Protein AF-A0A7X7Z803-F1 (afdb_monomer_lite)

pLDDT: mean 82.28, std 10.52, range [43.0, 95.56]

Structure (mmCIF, N/CA/C/O backbone):
data_AF-A0A7X7Z803-F1
#
_entry.id   AF-A0A7X7Z803-F1
#
loop_
_atom_site.group_PDB
_atom_site.id
_atom_site.type_symbol
_atom_site.label_atom_id
_atom_site.label_alt_id
_atom_site.label_comp_id
_atom_site.label_asym_id
_atom_site.label_entity_id
_atom_site.label_seq_id
_atom_site.pdbx_PDB_ins_code
_atom_site.Cartn_x
_atom_site.Cartn_y
_atom_site.Cartn_z
_atom_site.occupancy
_atom_site.B_iso_or_equiv
_atom_site.auth_seq_id
_atom_site.auth_comp_id
_atom_site.auth_asym_id
_atom_site.auth_atom_id
_atom_site.pdbx_PDB_model_num
ATOM 1 N N . MET A 1 1 ? -22.516 20.443 26.959 1.00 43.00 1 MET A N 1
ATOM 2 C CA . MET A 1 1 ? -23.044 19.551 28.010 1.00 43.00 1 MET A CA 1
ATOM 3 C C . MET A 1 1 ? -23.855 20.417 28.949 1.00 43.00 1 MET A C 1
ATOM 5 O O . MET A 1 1 ? -23.386 21.498 29.277 1.00 43.00 1 MET A O 1
ATOM 9 N N . ASN A 1 2 ? -25.095 20.027 29.248 1.00 46.53 2 ASN A N 1
ATOM 10 C CA . ASN A 1 2 ? -26.009 20.818 30.077 1.00 46.53 2 ASN A CA 1
ATOM 11 C C . ASN A 1 2 ? -25.333 21.186 31.407 1.00 46.53 2 ASN A C 1
ATOM 13 O O . ASN A 1 2 ? -24.677 20.334 31.999 1.00 46.53 2 ASN A O 1
ATOM 17 N N . ASN A 1 3 ? -25.486 22.437 31.851 1.00 53.91 3 ASN A N 1
ATOM 18 C CA . ASN A 1 3 ? -24.947 22.975 33.107 1.00 53.91 3 ASN A CA 1
ATOM 19 C C . ASN A 1 3 ? -25.680 22.395 34.336 1.00 53.91 3 ASN A C 1
ATOM 21 O O . ASN A 1 3 ? -26.226 23.145 35.137 1.00 53.91 3 ASN A O 1
ATOM 25 N N . LEU A 1 4 ? -25.758 21.070 34.445 1.00 62.19 4 LEU A N 1
ATOM 26 C CA . LEU A 1 4 ? -26.275 20.375 35.617 1.00 62.19 4 LEU A CA 1
ATOM 27 C C . LEU A 1 4 ? -25.104 20.072 36.543 1.00 62.19 4 LEU A C 1
ATOM 29 O O . LEU A 1 4 ? -24.055 19.594 36.109 1.00 62.19 4 LEU A O 1
ATOM 33 N N . THR A 1 5 ? -25.278 20.362 37.821 1.00 74.25 5 THR A N 1
ATOM 34 C CA . THR A 1 5 ? -24.312 19.986 38.852 1.00 74.25 5 THR A CA 1
ATOM 35 C C . THR A 1 5 ? -24.329 18.465 39.058 1.00 74.25 5 THR A C 1
ATOM 37 O O . THR A 1 5 ? -25.365 17.822 38.875 1.00 74.25 5 THR A O 1
ATOM 40 N N . GLN A 1 6 ? -23.201 17.870 39.474 1.00 68.00 6 GLN A N 1
ATOM 41 C CA . GLN A 1 6 ? -23.114 16.427 39.782 1.00 68.00 6 GLN A CA 1
ATOM 42 C C . GLN A 1 6 ? -24.206 15.985 40.774 1.00 68.00 6 GLN A C 1
ATOM 44 O O . GLN A 1 6 ? -24.757 14.892 40.663 1.00 68.00 6 GLN A O 1
ATOM 49 N N . MET A 1 7 ? -24.586 16.884 41.686 1.00 71.25 7 MET A N 1
ATOM 50 C CA . MET A 1 7 ? -25.660 16.697 42.656 1.00 71.25 7 MET A CA 1
ATOM 51 C C . MET A 1 7 ? -27.054 16.624 42.011 1.00 71.25 7 MET A C 1
ATOM 53 O O . MET A 1 7 ? -27.856 15.773 42.386 1.00 71.25 7 MET A O 1
ATOM 57 N N . GLU A 1 8 ? -27.363 17.472 41.031 1.00 73.88 8 GLU A N 1
ATOM 58 C CA . GLU A 1 8 ? -28.654 17.431 40.323 1.00 73.88 8 GLU A CA 1
ATOM 59 C C . GLU A 1 8 ? -28.788 16.163 39.474 1.00 73.88 8 GLU A C 1
ATOM 61 O O . GLU A 1 8 ? -29.852 15.543 39.423 1.00 73.88 8 GLU A O 1
ATOM 66 N N . LEU A 1 9 ? -27.681 15.735 38.871 1.00 76.06 9 LEU A N 1
ATOM 67 C CA . LEU A 1 9 ? -27.577 14.487 38.118 1.00 76.06 9 LEU A CA 1
ATOM 68 C C . LEU A 1 9 ? -27.746 13.263 39.042 1.00 76.06 9 LEU A C 1
ATOM 70 O O . LEU A 1 9 ? -28.458 12.317 38.708 1.00 76.06 9 LEU A O 1
ATOM 74 N N . ALA A 1 10 ? -27.164 13.313 40.244 1.00 78.19 10 ALA A N 1
ATOM 75 C CA . ALA A 1 10 ? -27.299 12.295 41.289 1.00 78.19 10 ALA A CA 1
ATOM 76 C C . ALA A 1 10 ? -28.751 12.112 41.738 1.00 78.19 10 ALA A C 1
ATOM 78 O O . ALA A 1 10 ? -29.235 10.981 41.833 1.00 78.19 10 ALA A O 1
ATOM 79 N N . VAL A 1 11 ? -29.464 13.221 41.941 1.00 77.19 11 VAL A N 1
ATOM 80 C CA . VAL A 1 11 ? -30.885 13.213 42.309 1.00 77.19 11 VAL A CA 1
ATOM 81 C C . VAL A 1 11 ? -31.748 12.654 41.177 1.00 77.19 11 VAL A C 1
ATOM 83 O O . VAL A 1 11 ? -32.611 11.818 41.438 1.00 77.19 11 VAL A O 1
ATOM 86 N N . ALA A 1 12 ? -31.499 13.054 39.927 1.00 76.31 12 ALA A N 1
ATOM 87 C CA . ALA A 1 12 ? -32.277 12.590 38.776 1.00 76.31 12 ALA A CA 1
ATOM 88 C C . ALA A 1 12 ? -32.098 11.089 38.486 1.00 76.31 12 ALA A C 1
ATOM 90 O O . ALA A 1 12 ? -33.058 10.412 38.124 1.00 76.31 12 ALA A O 1
ATOM 91 N N . LEU A 1 13 ? -30.884 10.560 38.669 1.00 77.56 13 LEU A N 1
ATOM 92 C CA . LEU A 1 13 ? -30.577 9.143 38.447 1.00 77.56 13 LEU A CA 1
ATOM 93 C C . LEU A 1 13 ? -30.820 8.269 39.692 1.00 77.56 13 LEU A C 1
ATOM 95 O O . LEU A 1 13 ? -30.715 7.048 39.600 1.00 77.56 13 LEU A O 1
ATOM 99 N N . ASN A 1 14 ? -31.138 8.869 40.845 1.00 82.06 14 ASN A N 1
ATOM 100 C CA . ASN A 1 14 ? -31.258 8.204 42.148 1.00 82.06 14 ASN A CA 1
ATOM 101 C C . ASN A 1 14 ? -29.971 7.461 42.577 1.00 82.06 14 ASN A C 1
ATOM 103 O O . ASN A 1 14 ? -30.009 6.352 43.115 1.00 82.06 14 ASN A O 1
ATOM 107 N N . TYR A 1 15 ? -28.816 8.083 42.329 1.00 83.81 15 TYR A N 1
ATOM 108 C CA . TYR A 1 15 ? -27.493 7.588 42.719 1.00 83.81 15 TYR A CA 1
ATOM 109 C C . TYR A 1 15 ? -26.785 8.581 43.638 1.00 83.81 15 TYR A C 1
ATOM 111 O O . TYR A 1 15 ? -27.112 9.759 43.688 1.00 83.81 15 TYR A O 1
ATOM 119 N N . SER A 1 16 ? -25.778 8.120 44.384 1.00 83.00 16 SER A N 1
ATOM 120 C CA . SER A 1 16 ? -24.954 9.034 45.180 1.00 83.00 16 SER A CA 1
ATOM 121 C C . SER A 1 16 ? -24.043 9.870 44.277 1.00 83.00 16 SER A C 1
ATOM 123 O O . SER A 1 16 ? -23.420 9.317 43.371 1.00 83.00 16 SER A O 1
ATOM 125 N N . ASP A 1 17 ? -23.855 11.147 44.604 1.00 78.56 17 ASP A N 1
ATOM 126 C CA . ASP A 1 17 ? -22.888 12.042 43.949 1.00 78.56 17 ASP A CA 1
ATOM 127 C C . ASP A 1 17 ? -21.477 11.411 43.881 1.00 78.56 17 ASP A C 1
ATOM 129 O O . ASP A 1 17 ? -20.825 11.370 42.842 1.00 78.56 17 ASP A O 1
ATOM 133 N N . LYS A 1 18 ? -21.060 10.714 44.951 1.00 80.50 18 LYS A N 1
ATOM 134 C CA . LYS A 1 18 ? -19.802 9.942 44.983 1.00 80.50 18 LYS A CA 1
ATOM 135 C C . LYS A 1 18 ? -19.692 8.878 43.881 1.00 80.50 18 LYS A C 1
ATOM 137 O O . LYS A 1 18 ? -18.579 8.597 43.446 1.00 80.50 18 LYS A O 1
ATOM 142 N N . ALA A 1 19 ? -20.799 8.256 43.473 1.00 80.50 19 ALA A N 1
ATOM 143 C CA . ALA A 1 19 ? -20.819 7.251 42.408 1.00 80.50 19 ALA A CA 1
ATOM 144 C C . ALA A 1 19 ? -20.668 7.911 41.031 1.00 80.50 19 ALA A C 1
ATOM 146 O O . ALA A 1 19 ? -19.818 7.485 40.255 1.00 80.50 19 ALA A O 1
ATOM 147 N N . ILE A 1 20 ? -21.389 9.010 40.784 1.00 81.00 20 ILE A N 1
ATOM 148 C CA . ILE A 1 20 ? -21.268 9.806 39.551 1.00 81.00 20 ILE A CA 1
ATOM 149 C C . ILE A 1 20 ? -19.856 10.370 39.406 1.00 81.00 20 ILE A C 1
ATOM 151 O O . ILE A 1 20 ? -19.223 10.213 38.367 1.00 81.00 20 ILE A O 1
ATOM 155 N N . SER A 1 21 ? -19.308 10.908 40.491 1.00 80.81 21 SER A N 1
ATOM 156 C CA . SER A 1 21 ? -17.941 11.417 40.555 1.00 80.81 21 SER A CA 1
ATOM 157 C C . SER A 1 21 ? -16.893 10.348 40.190 1.00 80.81 21 SER A C 1
ATOM 159 O O . SER A 1 21 ? -15.889 10.651 39.549 1.00 80.81 21 SER A O 1
ATOM 161 N N . LYS A 1 22 ? -17.119 9.074 40.555 1.00 82.69 22 LYS A N 1
ATOM 162 C CA . LYS A 1 22 ? -16.254 7.953 40.138 1.00 82.69 22 LYS A CA 1
ATOM 163 C C . LYS A 1 22 ? -16.441 7.569 38.668 1.00 82.69 22 LYS A C 1
ATOM 165 O O . LYS A 1 22 ? -15.468 7.150 38.044 1.00 82.69 22 LYS A O 1
ATOM 170 N N . TRP A 1 23 ? -17.655 7.679 38.128 1.00 85.81 23 TRP A N 1
ATOM 171 C CA . TRP A 1 23 ? -17.934 7.422 36.710 1.00 85.81 23 TRP A CA 1
ATOM 172 C C . TRP A 1 23 ? -17.292 8.481 35.814 1.00 85.81 23 TRP A C 1
ATOM 174 O O . TRP A 1 23 ? -16.618 8.130 34.851 1.00 85.81 23 TRP A O 1
ATOM 184 N N . GLU A 1 24 ? -17.402 9.759 36.179 1.00 73.44 24 GLU A N 1
ATOM 185 C CA . GLU A 1 24 ? -16.782 10.862 35.433 1.00 73.44 24 GLU A CA 1
ATOM 186 C C . GLU A 1 24 ? -15.249 10.802 35.441 1.00 73.44 24 GLU A C 1
ATOM 188 O O . GLU A 1 24 ? -14.611 11.164 34.455 1.00 73.44 24 GLU A O 1
ATOM 193 N N . ARG A 1 25 ? -14.640 10.301 36.526 1.00 77.06 25 ARG A N 1
ATOM 194 C CA . ARG A 1 25 ? -13.185 10.072 36.597 1.00 77.06 25 ARG A CA 1
ATOM 195 C C . ARG A 1 25 ? -12.720 8.768 35.937 1.00 77.06 25 ARG A C 1
ATOM 197 O O . ARG A 1 25 ? -11.518 8.523 35.894 1.00 77.06 25 ARG A O 1
ATOM 204 N N . GLY A 1 26 ? -13.631 7.916 35.460 1.00 74.94 26 GLY A N 1
ATOM 205 C CA . GLY A 1 26 ? -13.292 6.606 34.889 1.00 74.94 26 GLY A CA 1
ATOM 206 C C . GLY A 1 26 ? -12.776 5.577 35.908 1.00 74.94 26 GLY A C 1
ATOM 207 O O . GLY A 1 26 ? -12.218 4.554 35.520 1.00 74.94 26 GLY A O 1
ATOM 208 N N . GLU A 1 27 ? -12.960 5.820 37.210 1.00 79.25 27 GLU A N 1
ATOM 209 C CA . GLU A 1 27 ? -12.535 4.916 38.295 1.00 79.25 27 GLU A CA 1
ATOM 210 C C . GLU A 1 27 ? -13.472 3.709 38.456 1.00 79.25 27 GLU A C 1
ATOM 212 O O . GLU A 1 27 ? -13.111 2.702 39.065 1.00 79.25 27 GLU A O 1
ATOM 217 N N . SER A 1 28 ? -14.697 3.809 37.937 1.00 78.06 28 SER A N 1
ATOM 218 C CA . SER A 1 28 ? -15.674 2.720 37.904 1.00 78.06 28 SER A CA 1
ATOM 219 C C . SER A 1 28 ? -16.615 2.901 36.718 1.00 78.06 28 SER A C 1
ATOM 221 O O . SER A 1 28 ? -16.850 4.030 36.295 1.00 78.06 28 SER A O 1
ATOM 223 N N . LEU A 1 29 ? -17.162 1.804 36.195 1.00 78.12 29 LEU A N 1
ATOM 224 C CA . LEU A 1 29 ? -18.159 1.840 35.127 1.00 78.12 29 LEU A CA 1
ATOM 225 C C . LEU A 1 29 ? -19.565 1.676 35.730 1.00 78.12 29 LEU A C 1
ATOM 227 O O . LEU A 1 29 ? -19.742 0.816 36.598 1.00 78.12 29 LEU A O 1
ATOM 231 N N . PRO A 1 30 ? -20.552 2.487 35.313 1.00 82.38 30 PRO A N 1
ATOM 232 C CA . PRO A 1 30 ? -21.950 2.267 35.669 1.00 82.38 30 PRO A CA 1
ATOM 233 C C . PRO A 1 30 ? -22.474 0.956 35.062 1.00 82.38 30 PRO A C 1
ATOM 235 O O . PRO A 1 30 ? -21.971 0.481 34.044 1.00 82.38 30 PRO A O 1
ATOM 238 N N . ASP A 1 31 ? -23.500 0.378 35.687 1.00 83.56 31 ASP A N 1
ATOM 239 C CA . ASP A 1 31 ? -24.195 -0.795 35.147 1.00 83.56 31 ASP A CA 1
ATOM 240 C C . ASP A 1 31 ? -24.946 -0.443 33.845 1.00 83.56 31 ASP A C 1
ATOM 242 O O . ASP A 1 31 ? -25.301 0.714 33.609 1.00 83.56 31 ASP A O 1
ATOM 246 N N . ILE A 1 32 ? -25.228 -1.442 33.007 1.00 81.19 32 ILE A N 1
ATOM 247 C CA . ILE A 1 32 ? -25.919 -1.300 31.715 1.00 81.19 32 ILE A CA 1
ATOM 248 C C . ILE A 1 32 ? -27.271 -0.600 31.891 1.00 81.19 32 ILE A C 1
ATOM 250 O O . ILE A 1 32 ? -27.627 0.260 31.089 1.00 81.19 32 ILE A O 1
ATOM 254 N N . TYR A 1 33 ? -27.990 -0.913 32.972 1.00 83.50 33 TYR A N 1
ATOM 255 C CA . TYR A 1 33 ? -29.253 -0.257 33.314 1.00 83.50 33 TYR A CA 1
ATOM 256 C C . TYR A 1 33 ? -29.088 1.253 33.571 1.00 83.50 33 TYR A C 1
ATOM 258 O O . TYR A 1 33 ? -29.902 2.072 33.143 1.00 83.50 33 TYR A O 1
ATOM 266 N N . VAL A 1 34 ? -28.001 1.642 34.236 1.00 84.38 34 VAL A N 1
ATOM 267 C CA . VAL A 1 34 ? -27.694 3.048 34.526 1.00 84.38 34 VAL A CA 1
ATOM 268 C C . VAL A 1 34 ? -27.263 3.775 33.257 1.00 84.38 34 VAL A C 1
ATOM 270 O O . VAL A 1 34 ? -27.668 4.912 33.040 1.00 84.38 34 VAL A O 1
ATOM 273 N N . LEU A 1 35 ? -26.504 3.111 32.383 1.00 82.56 35 LEU A N 1
ATOM 274 C CA . LEU A 1 35 ? -26.147 3.645 31.068 1.00 82.56 35 LEU A CA 1
ATOM 275 C C . LEU A 1 35 ? -27.386 3.931 30.211 1.00 82.56 35 LEU A C 1
ATOM 277 O O . LEU A 1 35 ? -27.443 4.994 29.597 1.00 82.56 35 LEU A O 1
ATOM 281 N N . SER A 1 36 ? -28.389 3.043 30.199 1.00 82.38 36 SER A N 1
ATOM 282 C CA . SER A 1 36 ? -29.671 3.330 29.533 1.00 82.38 36 SER A CA 1
ATOM 283 C C . SER A 1 36 ? -30.392 4.523 30.145 1.00 82.38 36 SER A C 1
ATOM 285 O O . SER A 1 36 ? -30.873 5.377 29.412 1.00 82.38 36 SER A O 1
ATOM 287 N N . LEU A 1 37 ? -30.382 4.647 31.471 1.00 83.75 37 LEU A N 1
ATOM 288 C CA . LEU A 1 37 ? -31.070 5.735 32.164 1.00 83.75 37 LEU A CA 1
ATOM 289 C C . LEU A 1 37 ? -30.405 7.097 31.899 1.00 83.75 37 LEU A C 1
ATOM 291 O O . LEU A 1 37 ? -31.089 8.093 31.678 1.00 83.75 37 LEU A O 1
ATOM 295 N N . ILE A 1 38 ? -29.070 7.135 31.848 1.00 82.81 38 ILE A N 1
ATOM 296 C CA . ILE A 1 38 ? -28.301 8.321 31.444 1.00 82.81 38 ILE A CA 1
ATOM 297 C C . ILE A 1 38 ? -28.583 8.667 29.976 1.00 82.81 38 ILE A C 1
ATOM 299 O O . ILE A 1 38 ? -28.758 9.840 29.649 1.00 82.81 38 ILE A O 1
ATOM 303 N N . ALA A 1 39 ? -28.640 7.666 29.093 1.00 82.94 39 ALA A N 1
ATOM 304 C CA . ALA A 1 39 ? -28.924 7.870 27.675 1.00 82.94 39 ALA A CA 1
ATOM 305 C C . ALA A 1 39 ? -30.315 8.492 27.473 1.00 82.94 39 ALA A C 1
ATOM 307 O O . ALA A 1 39 ? -30.435 9.523 26.809 1.00 82.94 39 ALA A O 1
ATOM 308 N N . ASP A 1 40 ? -31.326 7.942 28.148 1.00 82.31 40 ASP A N 1
ATOM 309 C CA . ASP A 1 40 ? -32.700 8.445 28.133 1.00 82.31 40 ASP A CA 1
ATOM 310 C C . ASP A 1 40 ? -32.792 9.864 28.720 1.00 82.31 40 ASP A C 1
ATOM 312 O O . ASP A 1 40 ? -33.450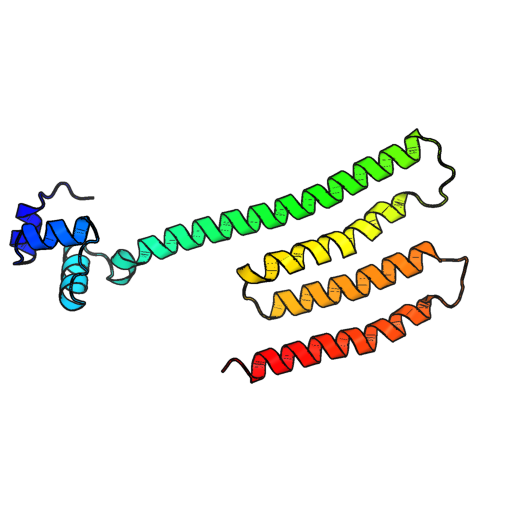 10.733 28.147 1.00 82.31 40 ASP A O 1
ATOM 316 N N . PHE A 1 41 ? -32.080 10.139 29.819 1.00 82.44 41 PHE A N 1
ATOM 317 C CA . PHE A 1 41 ? -32.049 11.462 30.456 1.00 82.44 41 PHE A CA 1
ATOM 318 C C . PHE A 1 41 ? -31.454 12.547 29.544 1.00 82.44 41 PHE A C 1
ATOM 320 O O . PHE A 1 41 ? -31.948 13.675 29.508 1.00 82.44 41 PHE A O 1
ATOM 327 N N . TYR A 1 42 ? -30.411 12.211 28.780 1.00 78.19 42 TYR A N 1
ATOM 328 C CA . TYR A 1 42 ? -29.790 13.117 27.808 1.00 78.19 42 TYR A CA 1
ATOM 329 C C . TYR A 1 42 ? -30.413 13.046 26.407 1.00 78.19 42 TYR A C 1
ATOM 331 O O . TYR A 1 42 ? -29.978 13.783 25.520 1.00 78.19 42 TYR A O 1
ATOM 339 N N . ASN A 1 43 ? -31.444 12.217 26.218 1.00 79.12 43 ASN A N 1
ATOM 340 C CA . ASN A 1 43 ? -32.128 11.991 24.945 1.00 79.12 43 ASN A CA 1
ATOM 341 C C . ASN A 1 43 ? -31.161 11.586 23.808 1.00 79.12 43 ASN A C 1
ATOM 343 O O . ASN A 1 43 ? -31.287 12.022 22.662 1.00 79.12 43 ASN A O 1
ATOM 347 N N . ILE A 1 44 ? -30.160 10.779 24.159 1.00 81.00 44 ILE A N 1
ATOM 348 C CA . ILE A 1 44 ? -29.160 10.183 23.264 1.00 81.00 44 ILE A CA 1
ATOM 349 C C . ILE A 1 44 ? -29.255 8.660 23.353 1.00 81.00 44 ILE A C 1
ATOM 351 O O . ILE A 1 44 ? -29.935 8.120 24.220 1.00 81.00 44 ILE A O 1
ATOM 355 N N . THR A 1 45 ? -28.577 7.928 22.474 1.00 80.88 45 THR A N 1
ATOM 356 C CA . THR A 1 45 ? -28.547 6.464 22.585 1.00 80.88 45 THR A CA 1
ATOM 357 C C . THR A 1 45 ? -27.429 5.999 23.520 1.00 80.88 45 THR A C 1
ATOM 359 O O . THR A 1 45 ? -26.407 6.666 23.670 1.00 80.88 45 THR A O 1
ATOM 362 N N . VAL A 1 46 ? -27.565 4.809 24.118 1.00 79.12 46 VAL A N 1
ATOM 363 C CA . VAL A 1 46 ? -26.468 4.177 24.889 1.00 79.12 46 VAL A CA 1
ATOM 364 C C . VAL A 1 46 ? -25.213 4.019 24.028 1.00 79.12 46 VAL A C 1
ATOM 366 O O . VAL A 1 46 ? -24.094 4.163 24.515 1.00 79.12 46 VAL A O 1
ATOM 369 N N . ASN A 1 47 ? -25.401 3.787 22.725 1.00 73.31 47 ASN A N 1
ATOM 370 C CA . ASN A 1 47 ? -24.302 3.786 21.773 1.00 73.31 47 ASN A CA 1
ATOM 371 C C . ASN A 1 47 ? -23.569 5.125 21.772 1.00 73.31 47 ASN A C 1
ATOM 373 O O . ASN A 1 47 ? -22.348 5.099 21.755 1.00 73.31 47 ASN A O 1
ATOM 377 N N . ASP A 1 48 ? -24.265 6.261 21.849 1.00 72.31 48 ASP A N 1
ATOM 378 C CA . ASP A 1 48 ? -23.643 7.587 21.838 1.00 72.31 48 ASP A CA 1
ATOM 379 C C . ASP A 1 48 ? -22.779 7.841 23.084 1.00 72.31 48 ASP A C 1
ATOM 381 O O . ASP A 1 48 ? -21.681 8.379 22.949 1.00 72.31 48 ASP A O 1
ATOM 385 N N . LEU A 1 49 ? -23.197 7.359 24.264 1.00 74.06 49 LEU A N 1
ATOM 386 C CA . LEU A 1 49 ? -22.409 7.422 25.512 1.00 74.06 49 LEU A CA 1
ATOM 387 C C . LEU A 1 49 ? -21.086 6.648 25.430 1.00 74.06 49 LEU A C 1
ATOM 389 O O . LEU A 1 49 ? -20.087 7.037 26.028 1.00 74.06 49 LEU A O 1
ATOM 393 N N . ILE A 1 50 ? -21.086 5.543 24.688 1.00 72.94 50 ILE A N 1
ATOM 394 C CA . ILE A 1 50 ? -19.919 4.671 24.494 1.00 72.94 50 ILE A CA 1
ATOM 395 C C . ILE A 1 50 ? -19.131 5.100 23.235 1.00 72.94 50 ILE A C 1
ATOM 397 O O . ILE A 1 50 ? -17.949 4.786 23.074 1.00 72.94 50 ILE A O 1
ATOM 401 N N . SER A 1 51 ? -19.775 5.850 22.334 1.00 64.12 51 SER A N 1
ATOM 402 C CA . SER A 1 51 ? -19.279 6.174 20.994 1.00 64.12 51 SER A CA 1
ATOM 403 C C . SER A 1 51 ? -18.151 7.191 20.950 1.00 64.12 51 SER A C 1
ATOM 405 O O . SER A 1 51 ? -17.572 7.365 19.877 1.00 64.12 51 SER A O 1
ATOM 407 N N . ASP A 1 52 ? -17.791 7.848 22.052 1.00 58.66 52 ASP A N 1
ATOM 408 C CA . ASP A 1 52 ? -16.693 8.821 22.017 1.00 58.66 52 ASP A CA 1
ATOM 409 C C . ASP A 1 52 ? -15.373 8.138 21.583 1.00 58.66 52 ASP A C 1
ATOM 411 O O . ASP A 1 52 ? -14.593 8.668 20.785 1.00 58.66 52 ASP A O 1
ATOM 415 N N . GLN A 1 53 ? -15.225 6.846 21.912 1.00 56.59 53 GLN A N 1
ATOM 416 C CA . GLN A 1 53 ? -14.154 5.993 21.384 1.00 56.59 53 GLN A CA 1
ATOM 417 C C . GLN A 1 53 ? -14.253 5.733 19.867 1.00 56.59 53 GLN A C 1
ATOM 419 O O . GLN A 1 53 ? -13.238 5.510 19.204 1.00 56.59 53 GLN A O 1
ATOM 424 N N . LEU A 1 54 ? -15.443 5.763 19.260 1.00 57.53 54 LEU A N 1
ATOM 425 C CA . LEU A 1 54 ? -15.607 5.656 17.802 1.00 57.53 54 LEU A CA 1
ATOM 426 C C . LEU A 1 54 ? -15.114 6.923 17.089 1.00 57.53 54 LEU A C 1
ATOM 428 O O . LEU A 1 54 ? -14.578 6.825 15.981 1.00 57.53 54 LEU A O 1
ATOM 432 N N . GLY A 1 55 ? -15.271 8.099 17.705 1.00 60.34 55 GLY A N 1
ATOM 433 C CA . GLY A 1 55 ? -14.756 9.371 17.191 1.00 60.34 55 GLY A CA 1
ATOM 434 C C . GLY A 1 55 ? -13.227 9.411 17.161 1.00 60.34 55 GLY A C 1
ATOM 435 O O . GLY A 1 55 ? -12.633 9.754 16.132 1.00 60.34 55 GLY A O 1
ATOM 436 N N . GLU A 1 56 ? -12.581 8.986 18.248 1.00 62.47 56 GLU A N 1
ATOM 437 C CA . GLU A 1 56 ? -11.119 8.871 18.322 1.00 62.47 56 GLU A CA 1
ATOM 438 C C . GLU A 1 56 ? -10.569 7.833 17.338 1.00 62.47 56 GLU A C 1
ATOM 440 O O . GLU A 1 56 ? -9.656 8.139 16.568 1.00 62.47 56 GLU A O 1
ATOM 445 N N . ASN A 1 57 ? -11.185 6.649 17.256 1.00 65.81 57 ASN A N 1
ATOM 446 C CA . ASN A 1 57 ? -10.794 5.620 16.289 1.00 65.81 57 ASN A CA 1
ATOM 447 C C . ASN A 1 57 ? -10.931 6.099 14.832 1.00 65.81 57 ASN A C 1
ATOM 449 O O . ASN A 1 57 ? -10.076 5.798 13.995 1.00 65.81 57 ASN A O 1
ATOM 453 N N . LYS A 1 58 ? -11.964 6.895 14.514 1.00 69.38 58 LYS A N 1
ATOM 454 C CA . LYS A 1 58 ? -12.113 7.522 13.188 1.00 69.38 58 LYS A CA 1
ATOM 455 C C . LYS A 1 58 ? -11.000 8.532 12.900 1.00 69.38 58 LYS A C 1
ATOM 457 O O . LYS A 1 58 ? -10.462 8.517 11.791 1.00 69.38 58 LYS A O 1
ATOM 462 N N . LYS A 1 59 ? -10.631 9.386 13.863 1.00 75.62 59 LYS A N 1
ATOM 463 C CA . LYS A 1 59 ? -9.525 10.355 13.711 1.00 75.62 59 LYS A CA 1
ATOM 464 C C . LYS A 1 59 ? -8.180 9.648 13.522 1.00 75.62 59 LYS A C 1
ATOM 466 O O . LYS A 1 59 ? -7.423 10.010 12.623 1.00 75.62 59 LYS A O 1
ATOM 471 N N . ILE A 1 60 ? -7.922 8.604 14.309 1.00 77.19 60 ILE A N 1
ATOM 472 C CA . ILE A 1 60 ? -6.726 7.757 14.219 1.00 77.19 60 ILE A CA 1
ATOM 473 C C . ILE A 1 60 ? -6.639 7.094 12.831 1.00 77.19 60 ILE A C 1
ATOM 475 O O . ILE A 1 60 ? -5.627 7.230 12.141 1.00 77.19 60 ILE A O 1
ATOM 479 N N . TYR A 1 61 ? -7.734 6.499 12.348 1.00 77.12 61 TYR A N 1
ATOM 480 C CA . TYR A 1 61 ? -7.801 5.905 11.008 1.00 77.12 61 TYR A CA 1
ATOM 481 C C . TYR A 1 61 ? -7.563 6.927 9.878 1.00 77.12 61 TYR A C 1
ATOM 483 O O . TYR A 1 61 ? -6.870 6.638 8.897 1.00 77.12 61 TYR A O 1
ATOM 491 N N . GLN A 1 62 ? -8.114 8.141 9.998 1.00 79.94 62 GLN A N 1
ATOM 492 C CA . GLN A 1 62 ? -7.894 9.212 9.019 1.00 79.94 62 GLN A CA 1
ATOM 493 C C . GLN A 1 62 ? -6.435 9.677 8.997 1.00 79.94 62 GLN A C 1
ATOM 495 O O . GLN A 1 62 ? -5.855 9.793 7.915 1.00 79.94 62 GLN A O 1
ATOM 500 N N . ALA A 1 63 ? -5.825 9.885 10.166 1.00 82.88 63 ALA A N 1
ATOM 501 C CA . ALA A 1 63 ? -4.415 10.247 10.275 1.00 82.88 63 ALA A CA 1
ATOM 502 C C . ALA A 1 63 ? -3.518 9.182 9.626 1.00 82.88 63 ALA A C 1
ATOM 504 O O . ALA A 1 63 ? -2.615 9.504 8.861 1.00 82.88 63 ALA A O 1
ATOM 505 N N . GLU A 1 64 ? -3.812 7.902 9.835 1.00 81.19 64 GLU A N 1
ATOM 506 C CA . GLU A 1 64 ? -3.066 6.791 9.234 1.00 81.19 64 GLU A CA 1
ATOM 507 C C . GLU A 1 64 ? -3.200 6.716 7.719 1.00 81.19 64 GLU A C 1
ATOM 509 O O . GLU A 1 64 ? -2.213 6.466 7.024 1.00 81.19 64 GLU A O 1
ATOM 514 N N . LYS A 1 65 ? -4.406 6.959 7.192 1.00 82.81 65 LYS A N 1
ATOM 515 C CA . LYS A 1 65 ? -4.632 7.067 5.747 1.00 82.81 65 LYS A CA 1
ATOM 516 C C . LYS A 1 65 ? -3.806 8.206 5.148 1.00 82.81 65 LYS A C 1
ATOM 518 O O . LYS A 1 65 ? -3.209 8.026 4.087 1.00 82.81 65 LYS A O 1
ATOM 523 N N . ILE A 1 66 ? -3.732 9.343 5.838 1.00 86.25 66 ILE A N 1
ATOM 524 C CA . ILE A 1 66 ? -2.903 10.481 5.427 1.00 86.25 66 ILE A CA 1
ATOM 525 C C . ILE A 1 66 ? -1.414 10.117 5.495 1.00 86.25 66 ILE A C 1
ATOM 527 O O . ILE A 1 66 ? -0.696 10.375 4.535 1.00 86.25 66 ILE A O 1
ATOM 531 N N . ILE A 1 67 ? -0.948 9.453 6.557 1.00 87.88 67 ILE A N 1
ATOM 532 C CA . ILE A 1 67 ? 0.451 9.003 6.686 1.00 87.88 67 ILE A CA 1
ATOM 533 C C . ILE A 1 67 ? 0.825 8.040 5.548 1.00 87.88 67 ILE A C 1
ATOM 535 O O . ILE A 1 67 ? 1.879 8.191 4.930 1.00 87.88 67 ILE A O 1
ATOM 539 N N . SER A 1 68 ? -0.051 7.087 5.217 1.00 87.44 68 SER A N 1
ATOM 540 C CA . SER A 1 68 ? 0.155 6.170 4.090 1.00 87.44 68 SER A CA 1
ATOM 541 C C . SER A 1 68 ? 0.250 6.924 2.757 1.00 87.44 68 SER A C 1
ATOM 543 O O . SER A 1 68 ? 1.122 6.624 1.937 1.00 87.44 68 SER A O 1
ATOM 545 N N . LEU A 1 69 ? -0.603 7.930 2.541 1.00 87.94 69 LEU A N 1
ATOM 546 C CA . LEU A 1 69 ? -0.563 8.770 1.342 1.00 87.94 69 LEU A CA 1
ATOM 547 C C . LEU A 1 69 ? 0.740 9.581 1.271 1.00 87.94 69 LEU A C 1
ATOM 549 O O . LEU A 1 69 ? 1.416 9.564 0.244 1.00 87.94 69 LEU A O 1
ATOM 553 N N . LEU A 1 70 ? 1.133 10.222 2.373 1.00 90.12 70 LEU A N 1
ATOM 554 C CA . LEU A 1 70 ? 2.374 10.992 2.470 1.00 90.12 70 LEU A CA 1
ATOM 555 C C . LEU A 1 70 ? 3.602 10.119 2.197 1.00 90.12 70 LEU A C 1
ATOM 557 O O . LEU A 1 70 ? 4.479 10.522 1.437 1.00 90.12 70 LEU A O 1
ATOM 561 N N . SER A 1 71 ? 3.640 8.897 2.738 1.00 89.94 71 SER A N 1
ATOM 562 C CA . SER A 1 71 ? 4.737 7.957 2.476 1.00 89.94 71 SER A CA 1
ATOM 563 C C . SER A 1 71 ? 4.867 7.611 0.990 1.00 89.94 71 SER A C 1
ATOM 565 O O . SER A 1 71 ? 5.976 7.507 0.475 1.00 89.94 71 SER A O 1
ATOM 567 N N . THR A 1 72 ? 3.742 7.517 0.275 1.00 90.50 72 THR A N 1
ATOM 568 C CA . THR A 1 72 ? 3.734 7.268 -1.170 1.00 90.50 72 THR A CA 1
ATOM 569 C C . THR A 1 72 ? 4.277 8.475 -1.929 1.00 90.50 72 THR A C 1
ATOM 571 O O . THR A 1 72 ? 5.098 8.315 -2.827 1.00 90.50 72 THR A O 1
ATOM 574 N N . VAL A 1 73 ? 3.888 9.693 -1.537 1.00 93.81 73 VAL A N 1
ATOM 575 C CA . VAL A 1 73 ? 4.390 10.935 -2.150 1.00 93.81 73 VAL A CA 1
ATOM 576 C C . VAL A 1 73 ? 5.908 11.051 -2.012 1.00 93.81 73 VAL A C 1
ATOM 578 O O . VAL A 1 73 ? 6.574 11.379 -2.989 1.00 93.81 73 VAL A O 1
ATOM 581 N N . VAL A 1 74 ? 6.474 10.706 -0.850 1.00 94.44 74 VAL A N 1
ATOM 582 C CA . VAL A 1 74 ? 7.932 10.727 -0.628 1.00 94.44 74 VAL A CA 1
ATOM 583 C C . VAL A 1 74 ? 8.679 9.872 -1.657 1.00 94.44 74 VAL A C 1
ATOM 585 O O . VAL A 1 74 ? 9.711 10.298 -2.170 1.00 94.44 74 VAL A O 1
ATOM 588 N N . ILE A 1 75 ? 8.143 8.706 -2.023 1.00 94.88 75 ILE A N 1
ATOM 589 C CA . ILE A 1 75 ? 8.746 7.807 -3.022 1.00 94.88 75 ILE A CA 1
ATOM 590 C C . ILE A 1 75 ? 8.813 8.485 -4.392 1.00 94.88 75 ILE A C 1
ATOM 592 O O . ILE A 1 75 ? 9.843 8.427 -5.064 1.00 94.88 75 ILE A O 1
ATOM 596 N N . TYR A 1 76 ? 7.741 9.168 -4.795 1.00 94.50 76 TYR A N 1
ATOM 597 C CA . TYR A 1 76 ? 7.717 9.904 -6.058 1.00 94.50 76 TYR A CA 1
ATOM 598 C C . TYR A 1 76 ? 8.617 11.139 -6.026 1.00 94.50 76 TYR A C 1
ATOM 600 O O . TYR A 1 76 ? 9.261 11.429 -7.029 1.00 94.50 76 TYR A O 1
ATOM 608 N N . THR A 1 77 ? 8.742 11.816 -4.884 1.00 93.38 77 THR A N 1
ATOM 609 C CA . THR A 1 77 ? 9.708 12.910 -4.711 1.00 93.38 77 THR A CA 1
ATOM 610 C C . THR A 1 77 ? 11.149 12.416 -4.848 1.00 93.38 77 THR A C 1
ATOM 612 O O . THR A 1 77 ? 11.971 13.054 -5.500 1.00 93.38 77 THR A O 1
ATOM 615 N N . ILE A 1 78 ? 11.476 11.248 -4.291 1.00 95.56 78 ILE A N 1
ATOM 616 C CA . ILE A 1 78 ? 12.802 10.638 -4.471 1.00 95.56 78 ILE A CA 1
ATOM 617 C C . ILE A 1 78 ? 13.026 10.278 -5.948 1.00 95.56 78 ILE A C 1
ATOM 619 O O . ILE A 1 78 ? 14.101 10.537 -6.492 1.00 95.56 78 ILE A O 1
ATOM 623 N N . ALA A 1 79 ? 12.006 9.736 -6.619 1.00 94.56 79 ALA A N 1
ATOM 624 C CA . ALA A 1 79 ? 12.072 9.404 -8.038 1.00 94.56 79 ALA A CA 1
ATOM 625 C C . ALA A 1 79 ? 12.293 10.644 -8.924 1.00 94.56 79 ALA A C 1
ATOM 627 O O . ALA A 1 79 ? 13.112 10.590 -9.843 1.00 94.56 79 ALA A O 1
ATOM 628 N N . THR A 1 80 ? 11.627 11.770 -8.642 1.00 93.31 80 THR A N 1
ATOM 629 C CA . THR A 1 80 ? 11.817 13.019 -9.399 1.00 93.31 80 THR A CA 1
ATOM 630 C C . THR A 1 80 ? 13.198 13.622 -9.167 1.00 93.31 80 THR A C 1
ATOM 632 O O . THR A 1 80 ? 13.847 14.011 -10.136 1.00 93.31 80 THR A O 1
ATOM 635 N N . ILE A 1 81 ? 13.687 13.643 -7.923 1.00 95.06 81 ILE A N 1
ATOM 636 C CA . ILE A 1 81 ? 15.047 14.110 -7.607 1.00 95.06 81 ILE A CA 1
ATOM 637 C C . ILE A 1 81 ? 16.084 13.255 -8.341 1.00 95.06 81 ILE A C 1
ATOM 639 O O . ILE A 1 81 ? 16.978 13.795 -8.990 1.00 95.06 81 ILE A O 1
ATOM 643 N N . SER A 1 82 ? 15.942 11.927 -8.292 1.00 92.38 82 SER A N 1
ATOM 644 C CA . SER A 1 82 ? 16.833 11.004 -9.001 1.00 92.38 82 SER A CA 1
ATOM 645 C C . SER A 1 82 ? 16.787 11.220 -10.517 1.00 92.38 82 SER A C 1
ATOM 647 O O . SER A 1 82 ? 17.834 11.292 -11.155 1.00 92.38 82 SER A O 1
ATOM 649 N N . PHE A 1 83 ? 15.599 11.403 -11.096 1.00 93.44 83 PHE A N 1
ATOM 650 C CA . PHE A 1 83 ? 15.437 11.696 -12.521 1.00 93.44 83 PHE A CA 1
ATOM 651 C C . PHE A 1 83 ? 16.138 12.997 -12.938 1.00 93.44 83 PHE A C 1
ATOM 653 O O . PHE A 1 83 ? 16.887 13.008 -13.916 1.00 93.44 83 PHE A O 1
ATOM 660 N N . VAL A 1 84 ? 15.943 14.079 -12.178 1.00 92.31 84 VAL A N 1
ATOM 661 C CA . VAL A 1 84 ? 16.591 15.374 -12.435 1.00 92.31 84 VAL A CA 1
ATOM 662 C C . VAL A 1 84 ? 18.110 15.258 -12.294 1.00 92.31 84 VAL A C 1
ATOM 664 O O . VAL A 1 84 ? 18.841 15.741 -13.157 1.00 92.31 84 VAL A O 1
ATOM 667 N N . PHE A 1 85 ? 18.591 14.561 -11.263 1.00 91.94 85 PHE A N 1
ATOM 668 C CA . PHE A 1 85 ? 20.017 14.306 -11.057 1.00 91.94 85 PHE A CA 1
ATOM 669 C C . PHE A 1 85 ? 20.647 13.563 -12.245 1.00 91.94 85 PHE A C 1
ATOM 671 O O . PHE A 1 85 ? 21.686 13.985 -12.750 1.00 91.94 85 PHE A O 1
ATOM 678 N N . LEU A 1 86 ? 19.992 12.512 -12.753 1.00 89.06 86 LEU A N 1
ATOM 679 C CA . LEU A 1 86 ? 20.473 11.751 -13.913 1.00 89.06 86 LEU A CA 1
ATOM 680 C C . LEU A 1 86 ? 20.607 12.614 -15.178 1.00 89.06 86 LEU A C 1
ATOM 682 O O . LEU A 1 86 ? 21.535 12.399 -15.958 1.00 89.06 86 LEU A O 1
ATOM 686 N N . ILE A 1 87 ? 19.709 13.586 -15.370 1.00 87.81 87 ILE A N 1
ATOM 687 C CA . ILE A 1 87 ? 19.756 14.521 -16.503 1.00 87.81 87 ILE A CA 1
ATOM 688 C C . ILE A 1 87 ? 20.879 15.549 -16.322 1.00 87.81 87 ILE A C 1
ATOM 690 O O . ILE A 1 87 ? 21.668 15.758 -17.241 1.00 87.81 87 ILE A O 1
ATOM 694 N N . ILE A 1 88 ? 20.977 16.176 -15.145 1.00 89.50 88 ILE A N 1
ATOM 695 C CA . ILE A 1 88 ? 21.949 17.251 -14.877 1.00 89.50 88 ILE A CA 1
ATOM 696 C C . ILE A 1 88 ? 23.385 16.731 -14.906 1.00 89.50 88 ILE A C 1
ATOM 698 O O . ILE A 1 88 ? 24.262 17.369 -15.485 1.00 89.50 88 ILE A O 1
ATOM 702 N N . SER A 1 89 ? 23.638 15.559 -14.321 1.00 87.19 89 SER A N 1
ATOM 703 C CA . SER A 1 89 ? 24.974 14.956 -14.305 1.00 87.19 89 SER A CA 1
ATOM 704 C C . SER A 1 89 ? 25.445 14.481 -15.688 1.00 87.19 89 SER A C 1
ATOM 706 O O . SER A 1 89 ? 26.538 13.928 -15.794 1.00 87.19 89 SER A O 1
ATOM 708 N N . ASN A 1 90 ? 24.635 14.680 -16.740 1.00 78.00 90 ASN A N 1
ATOM 709 C CA . ASN A 1 90 ? 24.900 14.283 -18.123 1.00 78.00 90 ASN A CA 1
ATOM 710 C C . ASN A 1 90 ? 25.327 12.810 -18.246 1.00 78.00 90 ASN A C 1
ATOM 712 O O . ASN A 1 90 ? 26.121 12.423 -19.110 1.00 78.00 90 ASN A O 1
ATOM 716 N N . PHE A 1 91 ? 24.808 11.973 -17.344 1.00 75.94 91 PHE A N 1
ATOM 717 C CA . PHE A 1 91 ? 25.024 10.540 -17.394 1.00 75.94 91 PHE A CA 1
ATOM 718 C C . PHE A 1 91 ? 24.390 10.027 -18.689 1.00 75.94 91 PHE A C 1
ATOM 720 O O . PHE A 1 91 ? 23.206 10.249 -18.940 1.00 75.94 91 PHE A O 1
ATOM 727 N N . ARG A 1 92 ? 25.159 9.306 -19.517 1.00 78.56 92 ARG A N 1
ATOM 728 C CA . ARG A 1 92 ? 24.665 8.672 -20.756 1.00 78.56 92 ARG A CA 1
ATOM 729 C C . ARG A 1 92 ? 23.794 7.447 -20.453 1.00 78.56 92 ARG A C 1
ATOM 731 O O . ARG A 1 92 ? 24.057 6.340 -20.921 1.00 78.56 92 ARG A O 1
ATOM 738 N N . VAL A 1 93 ? 22.762 7.626 -19.639 1.00 78.31 93 VAL A N 1
ATOM 739 C CA . VAL A 1 93 ? 21.761 6.600 -19.367 1.00 78.31 93 VAL A CA 1
ATOM 740 C C . VAL A 1 93 ? 20.757 6.630 -20.507 1.00 78.31 93 VAL A C 1
ATOM 742 O O . VAL A 1 93 ? 20.114 7.641 -20.761 1.00 78.31 93 VAL A O 1
ATOM 745 N N . SER A 1 94 ? 20.598 5.501 -21.197 1.00 79.38 94 SER A N 1
ATOM 746 C CA . SER A 1 94 ? 19.726 5.416 -22.373 1.00 79.38 94 SER A CA 1
ATOM 747 C C . SER A 1 94 ? 18.249 5.709 -22.066 1.00 79.38 94 SER A C 1
ATOM 749 O O . SER A 1 94 ? 17.503 6.064 -22.973 1.00 79.38 94 SER A O 1
ATOM 751 N N . ARG A 1 95 ? 17.798 5.505 -20.816 1.00 84.81 95 ARG A N 1
ATOM 752 C CA . ARG A 1 95 ? 16.385 5.606 -20.403 1.00 84.81 95 ARG A CA 1
ATOM 753 C C . ARG A 1 95 ? 16.216 6.077 -18.945 1.00 84.81 95 ARG A C 1
ATOM 755 O O . ARG A 1 95 ? 15.889 5.266 -18.081 1.00 84.81 95 ARG A O 1
ATOM 762 N N . PRO A 1 96 ? 16.401 7.373 -18.647 1.00 86.44 96 PRO A N 1
ATOM 763 C CA . PRO A 1 96 ? 16.251 7.900 -17.284 1.00 86.44 96 PRO A CA 1
ATOM 764 C C . PRO A 1 96 ? 14.809 7.802 -16.750 1.00 86.44 96 PRO A C 1
ATOM 766 O O . PRO A 1 96 ? 14.595 7.701 -15.548 1.00 86.44 96 PRO A O 1
ATOM 769 N N . TRP A 1 97 ? 13.807 7.756 -17.632 1.00 88.75 97 TRP A N 1
ATOM 770 C CA . TRP A 1 97 ? 12.388 7.645 -17.267 1.00 88.75 97 TRP A CA 1
ATOM 771 C C . TRP A 1 97 ? 12.017 6.332 -16.549 1.00 88.75 97 TRP A C 1
ATOM 773 O O . TRP A 1 97 ? 10.975 6.272 -15.898 1.00 88.75 97 TRP A O 1
ATOM 783 N N . LEU A 1 98 ? 12.871 5.298 -16.603 1.00 90.00 98 LEU A N 1
ATOM 784 C CA . LEU A 1 98 ? 12.651 4.030 -15.893 1.00 90.00 98 LEU A CA 1
ATOM 785 C C . LEU A 1 98 ? 12.557 4.207 -14.371 1.00 90.00 98 LEU A C 1
ATOM 787 O O . LEU A 1 98 ? 11.900 3.405 -13.711 1.00 90.00 98 LEU A O 1
ATOM 791 N N . VAL A 1 99 ? 13.148 5.269 -13.813 1.00 91.88 99 VAL A N 1
ATOM 792 C CA . VAL A 1 99 ? 13.073 5.581 -12.375 1.00 91.88 99 VAL A CA 1
ATOM 793 C C . VAL A 1 99 ? 11.617 5.699 -11.901 1.00 91.88 99 VAL A C 1
ATOM 795 O O . VAL A 1 99 ? 11.277 5.209 -10.826 1.00 91.88 99 VAL A O 1
ATOM 798 N N . PHE A 1 100 ? 10.721 6.245 -12.730 1.00 92.88 100 PHE A N 1
ATOM 799 C CA . PHE A 1 100 ? 9.294 6.334 -12.403 1.00 92.88 100 PHE A CA 1
ATOM 800 C C . PHE A 1 100 ? 8.591 4.976 -12.403 1.00 92.88 100 PHE A C 1
ATOM 802 O O . PHE A 1 100 ? 7.675 4.753 -11.616 1.00 92.88 100 PHE A O 1
ATOM 809 N N . ILE A 1 101 ? 9.033 4.044 -13.248 1.00 92.88 101 ILE A N 1
ATOM 810 C CA . ILE A 1 101 ? 8.482 2.686 -13.272 1.00 92.88 101 ILE A CA 1
ATOM 811 C C . ILE A 1 101 ? 8.929 1.915 -12.036 1.00 92.88 101 ILE A C 1
ATOM 813 O O . ILE A 1 101 ? 8.119 1.206 -11.451 1.00 92.88 101 ILE A O 1
ATOM 817 N N . TYR A 1 102 ? 10.176 2.095 -11.591 1.00 92.12 102 TYR A N 1
ATOM 818 C CA . TYR A 1 102 ? 10.673 1.508 -10.343 1.00 92.12 102 TYR A CA 1
ATOM 819 C C . TYR A 1 102 ? 10.033 2.113 -9.080 1.00 92.12 102 TYR A C 1
ATOM 821 O O . TYR A 1 102 ? 9.986 1.449 -8.044 1.00 92.12 102 TYR A O 1
ATOM 829 N N . ALA A 1 103 ? 9.459 3.316 -9.159 1.00 93.62 103 ALA A N 1
ATOM 830 C CA . ALA A 1 103 ? 8.684 3.901 -8.062 1.00 93.62 103 ALA A CA 1
ATOM 831 C C . ALA A 1 103 ? 7.355 3.157 -7.796 1.00 93.62 103 ALA A C 1
ATOM 833 O O . ALA A 1 103 ? 6.867 3.138 -6.663 1.00 93.62 103 ALA A O 1
ATOM 834 N N . LEU A 1 104 ? 6.775 2.498 -8.808 1.00 93.12 104 LEU A N 1
ATOM 835 C CA . LEU A 1 104 ? 5.530 1.727 -8.678 1.00 93.12 104 LEU A CA 1
ATOM 836 C C . LEU A 1 104 ? 5.659 0.500 -7.752 1.00 93.12 104 LEU A C 1
ATOM 838 O O . LEU A 1 104 ? 4.893 0.413 -6.791 1.00 93.12 104 LEU A O 1
ATOM 842 N N . PRO A 1 105 ? 6.613 -0.432 -7.948 1.00 93.38 105 PRO A N 1
ATOM 843 C CA . PRO A 1 105 ? 6.771 -1.558 -7.035 1.00 93.38 105 PRO A CA 1
ATOM 844 C C . PRO A 1 105 ? 7.218 -1.106 -5.639 1.00 93.38 105 PRO A C 1
ATOM 846 O O . PRO A 1 105 ? 6.817 -1.710 -4.645 1.00 93.38 105 PRO A O 1
ATOM 849 N N . PHE A 1 106 ? 7.992 -0.019 -5.538 1.00 92.56 106 PHE A N 1
ATOM 850 C CA . PHE A 1 106 ? 8.423 0.518 -4.247 1.00 92.56 106 PHE A CA 1
ATOM 851 C C . PHE A 1 106 ? 7.253 1.127 -3.456 1.00 92.56 106 PHE A C 1
ATOM 853 O O . PHE A 1 106 ? 7.133 0.888 -2.254 1.00 92.56 106 PHE A O 1
ATOM 860 N N . SER A 1 107 ? 6.334 1.837 -4.119 1.00 93.12 107 SER A N 1
ATOM 861 C CA . SER A 1 107 ? 5.107 2.323 -3.472 1.00 93.12 107 SER A CA 1
ATOM 862 C C . SER A 1 107 ? 4.191 1.182 -3.041 1.00 93.12 107 SER A C 1
ATOM 864 O O . SER A 1 107 ? 3.729 1.180 -1.899 1.00 93.12 107 SER A O 1
ATOM 866 N N . ALA A 1 108 ? 4.013 0.155 -3.876 1.00 91.31 108 ALA A N 1
ATOM 867 C CA . ALA A 1 108 ? 3.273 -1.046 -3.492 1.00 91.31 108 ALA A CA 1
ATOM 868 C C . ALA A 1 108 ? 3.894 -1.735 -2.261 1.00 91.31 108 ALA A C 1
ATOM 870 O O . ALA A 1 108 ? 3.170 -2.120 -1.344 1.00 91.31 108 ALA A O 1
ATOM 871 N N . PHE A 1 109 ? 5.225 -1.830 -2.193 1.00 90.69 109 PHE A N 1
ATOM 872 C CA . PHE A 1 109 ? 5.938 -2.398 -1.047 1.00 90.69 109 PHE A CA 1
ATOM 873 C C . PHE A 1 109 ? 5.694 -1.612 0.249 1.00 90.69 109 PHE A C 1
ATOM 875 O O . PHE A 1 109 ? 5.392 -2.206 1.284 1.00 90.69 109 PHE A O 1
ATOM 882 N N . VAL A 1 110 ? 5.744 -0.278 0.201 1.00 89.75 110 VAL A N 1
ATOM 883 C CA . VAL A 1 110 ? 5.449 0.573 1.368 1.00 89.75 11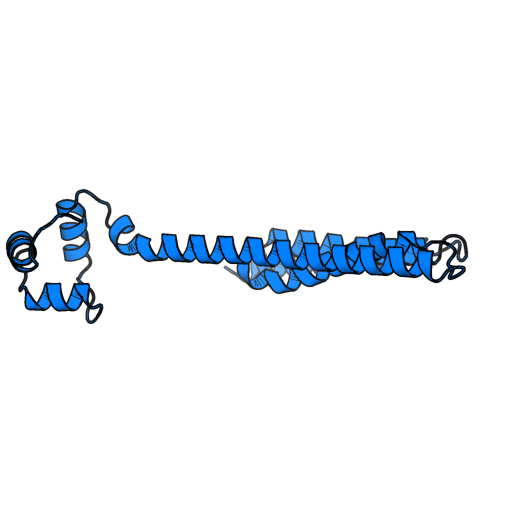0 VAL A CA 1
ATOM 884 C C . VAL A 1 110 ? 4.001 0.398 1.835 1.00 89.75 110 VAL A C 1
ATOM 886 O O . VAL A 1 110 ? 3.749 0.246 3.034 1.00 89.75 110 VAL A O 1
ATOM 889 N N . LEU A 1 111 ? 3.045 0.311 0.908 1.00 88.38 111 LEU A N 1
ATOM 890 C CA . LEU A 1 111 ? 1.630 0.095 1.226 1.00 88.38 111 LEU A CA 1
ATOM 891 C C . LEU A 1 111 ? 1.350 -1.259 1.911 1.00 88.38 111 LEU A C 1
ATOM 893 O O . LEU A 1 111 ? 0.373 -1.367 2.662 1.00 88.38 111 LEU A O 1
ATOM 897 N N . ILE A 1 112 ? 2.218 -2.266 1.736 1.00 85.75 112 ILE A N 1
ATOM 898 C CA . ILE A 1 112 ? 2.144 -3.547 2.467 1.00 85.75 112 ILE A CA 1
ATOM 899 C C . ILE A 1 112 ? 2.437 -3.363 3.961 1.00 85.75 112 ILE A C 1
ATOM 901 O O . ILE A 1 112 ? 1.852 -4.073 4.778 1.00 85.75 112 ILE A O 1
ATOM 905 N N . PHE A 1 113 ? 3.276 -2.410 4.375 1.00 81.25 113 PHE A N 1
ATOM 906 C CA . PHE A 1 113 ? 3.511 -2.166 5.807 1.00 81.25 113 PHE A CA 1
ATOM 907 C C . PHE A 1 113 ? 2.295 -1.534 6.492 1.00 81.25 113 PHE A C 1
ATOM 909 O O . PHE A 1 113 ? 1.960 -1.891 7.625 1.00 81.25 113 PHE A O 1
ATOM 916 N N . PHE A 1 114 ? 1.550 -0.692 5.773 1.00 75.62 114 PHE A N 1
ATOM 917 C CA . PHE A 1 114 ? 0.287 -0.118 6.251 1.00 75.62 114 PHE A CA 1
ATOM 918 C C . PHE A 1 114 ? -0.883 -1.129 6.254 1.00 75.62 114 PHE A C 1
ATOM 920 O O . PHE A 1 114 ? -1.954 -0.845 6.798 1.00 75.62 114 PHE A O 1
ATOM 927 N N . ARG A 1 115 ? -0.663 -2.364 5.764 1.00 67.00 115 ARG A N 1
ATOM 928 C CA . ARG A 1 115 ? -1.632 -3.483 5.749 1.00 67.00 115 ARG A CA 1
ATOM 929 C C . ARG A 1 115 ? -2.288 -3.750 7.098 1.00 67.00 115 ARG A C 1
ATOM 931 O O . ARG A 1 115 ? -3.468 -4.090 7.131 1.00 67.00 115 ARG A O 1
ATOM 938 N N . LYS A 1 116 ? -1.544 -3.642 8.209 1.00 60.94 116 LYS A N 1
ATOM 939 C CA . LYS A 1 116 ? -2.049 -4.013 9.549 1.00 60.94 116 LYS A CA 1
ATOM 940 C C . LYS A 1 116 ? -3.278 -3.183 9.964 1.00 60.94 116 LYS A C 1
ATOM 942 O O . LYS A 1 116 ? -4.027 -3.632 10.823 1.00 60.94 116 LYS A O 1
ATOM 947 N N . LYS A 1 117 ? -3.502 -2.022 9.337 1.00 61.38 117 LYS A N 1
ATOM 948 C CA . LYS A 1 117 ? -4.526 -1.046 9.728 1.00 61.38 117 LYS A CA 1
ATOM 949 C C . LYS A 1 117 ? -5.794 -1.039 8.886 1.00 61.38 117 LYS A C 1
ATOM 951 O O . LYS A 1 117 ? -6.855 -0.746 9.417 1.00 61.38 117 LYS A O 1
ATOM 956 N N . TRP A 1 118 ? -5.726 -1.392 7.603 1.00 63.25 118 TRP A N 1
ATOM 957 C CA . TRP A 1 118 ? -6.889 -1.269 6.708 1.00 63.25 118 TRP A CA 1
ATOM 958 C C . TRP A 1 118 ? -7.810 -2.488 6.653 1.00 63.25 118 TRP A C 1
ATOM 960 O O . TRP A 1 118 ? -8.841 -2.393 5.996 1.00 63.25 118 TRP A O 1
ATOM 970 N N . ASN A 1 119 ? -7.452 -3.590 7.334 1.00 62.69 119 ASN A N 1
ATOM 971 C CA . ASN A 1 119 ? -8.202 -4.841 7.605 1.00 62.69 119 ASN A CA 1
ATOM 972 C C . ASN A 1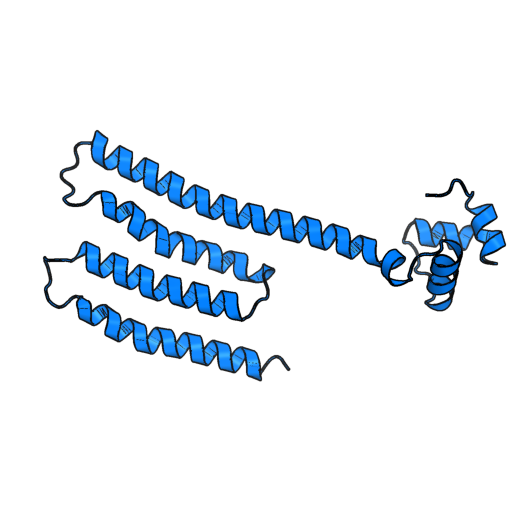 119 ? -9.132 -5.393 6.494 1.00 62.69 119 ASN A C 1
ATOM 974 O O . ASN A 1 119 ? -9.930 -6.301 6.721 1.00 62.69 119 ASN A O 1
ATOM 978 N N . SER A 1 120 ? -9.026 -4.892 5.271 1.00 69.38 120 SER A N 1
ATOM 979 C CA . SER A 1 120 ? -9.800 -5.323 4.126 1.00 69.38 120 SER A CA 1
ATOM 980 C C . SER A 1 120 ? -8.992 -6.408 3.444 1.00 69.38 120 SER A C 1
ATOM 982 O O . SER A 1 120 ? -7.891 -6.197 2.941 1.00 69.38 120 SER A O 1
ATOM 984 N N . ARG A 1 121 ? -9.532 -7.623 3.463 1.00 71.19 121 ARG A N 1
ATOM 985 C CA . ARG A 1 121 ? -8.861 -8.805 2.909 1.00 71.19 121 ARG A CA 1
ATOM 986 C C . ARG A 1 121 ? -8.521 -8.614 1.420 1.00 71.19 121 ARG A C 1
ATOM 988 O O . ARG A 1 121 ? -7.506 -9.116 0.954 1.00 71.19 121 ARG A O 1
ATOM 995 N N . LEU A 1 122 ? -9.336 -7.842 0.696 1.00 79.19 122 LEU A N 1
ATOM 996 C CA . LEU A 1 122 ? -9.120 -7.502 -0.714 1.00 79.19 122 LEU A CA 1
ATOM 997 C C . LEU A 1 122 ? -7.916 -6.578 -0.939 1.00 79.19 122 LEU A C 1
ATOM 999 O O . LEU A 1 122 ? -7.248 -6.700 -1.960 1.00 79.19 122 LEU A O 1
ATOM 1003 N N . TYR A 1 123 ? -7.598 -5.692 0.007 1.00 83.31 123 TYR A N 1
ATOM 1004 C CA . TYR A 1 123 ? -6.470 -4.765 -0.119 1.00 83.31 123 TYR A CA 1
ATOM 1005 C C . TYR A 1 123 ? -5.129 -5.507 -0.220 1.00 83.31 123 TYR A C 1
ATOM 1007 O O . TYR A 1 123 ? -4.285 -5.160 -1.042 1.00 83.31 123 TYR A O 1
ATOM 1015 N N . GLU A 1 124 ? -4.963 -6.583 0.552 1.00 81.94 124 GLU A N 1
ATOM 1016 C CA . GLU A 1 124 ? -3.766 -7.434 0.519 1.00 81.94 124 GLU A CA 1
ATOM 1017 C C . GLU A 1 124 ? -3.589 -8.135 -0.834 1.00 81.94 124 GLU A C 1
ATOM 1019 O O . GLU A 1 124 ? -2.482 -8.163 -1.371 1.00 81.94 124 GLU A O 1
ATOM 1024 N N . LEU A 1 125 ? -4.682 -8.634 -1.419 1.00 86.56 125 LEU A N 1
ATOM 1025 C CA . LEU A 1 125 ? -4.661 -9.230 -2.754 1.00 86.56 125 LEU A CA 1
ATOM 1026 C C . LEU A 1 125 ? -4.324 -8.209 -3.837 1.00 86.56 125 LEU A C 1
ATOM 1028 O O . LEU A 1 125 ? -3.469 -8.469 -4.683 1.00 86.56 125 LEU A O 1
ATOM 1032 N N . ILE A 1 126 ? -4.999 -7.059 -3.821 1.00 89.56 126 ILE A N 1
ATOM 1033 C CA . ILE A 1 126 ? -4.838 -6.027 -4.847 1.00 89.56 126 ILE A CA 1
ATOM 1034 C C . ILE A 1 126 ? -3.392 -5.522 -4.852 1.00 89.56 126 ILE A C 1
ATOM 1036 O O . ILE A 1 126 ? -2.761 -5.496 -5.906 1.00 89.56 126 ILE A O 1
ATOM 1040 N N . ILE A 1 127 ? -2.829 -5.200 -3.684 1.00 89.38 127 ILE A N 1
ATOM 1041 C CA . ILE A 1 127 ? -1.449 -4.702 -3.601 1.00 89.38 127 ILE A CA 1
ATOM 1042 C C . ILE A 1 127 ? -0.430 -5.782 -3.936 1.00 89.38 127 ILE A C 1
ATOM 1044 O O . ILE A 1 127 ? 0.530 -5.490 -4.645 1.00 89.38 127 ILE A O 1
ATOM 1048 N N . GLY A 1 128 ? -0.635 -7.020 -3.479 1.00 89.12 128 GLY A N 1
ATOM 1049 C CA . GLY A 1 128 ? 0.245 -8.131 -3.844 1.00 89.12 128 GLY A CA 1
ATOM 1050 C C . GLY A 1 128 ? 0.286 -8.354 -5.358 1.00 89.12 128 GLY A C 1
ATOM 1051 O O . GLY A 1 128 ? 1.362 -8.508 -5.932 1.00 89.12 128 GLY A O 1
ATOM 1052 N N . THR A 1 129 ? -0.873 -8.261 -6.014 1.00 92.81 129 THR A N 1
ATOM 1053 C CA . THR A 1 129 ? -0.987 -8.340 -7.477 1.00 92.81 129 THR A CA 1
ATOM 1054 C C . THR A 1 129 ? -0.227 -7.185 -8.131 1.00 92.81 129 THR A C 1
ATOM 1056 O O . THR A 1 129 ? 0.667 -7.414 -8.942 1.00 92.81 129 THR A O 1
ATOM 1059 N N . ILE A 1 130 ? -0.510 -5.940 -7.734 1.00 93.12 130 ILE A N 1
ATOM 1060 C CA . ILE A 1 130 ? 0.177 -4.758 -8.278 1.00 93.12 130 ILE A CA 1
ATOM 1061 C C . ILE A 1 130 ? 1.697 -4.893 -8.124 1.00 93.12 130 ILE A C 1
ATOM 1063 O O . ILE A 1 130 ? 2.425 -4.632 -9.079 1.00 93.12 130 ILE A O 1
ATOM 1067 N N . LEU A 1 131 ? 2.187 -5.352 -6.971 1.00 93.75 131 LEU A N 1
ATOM 1068 C CA . LEU A 1 131 ? 3.616 -5.527 -6.717 1.00 93.75 131 LEU A CA 1
ATOM 1069 C C . LEU A 1 131 ? 4.254 -6.551 -7.668 1.00 93.75 131 LEU A C 1
ATOM 1071 O O . LEU A 1 131 ? 5.261 -6.240 -8.299 1.00 93.75 131 LEU A O 1
ATOM 1075 N N . ILE A 1 132 ? 3.664 -7.741 -7.828 1.00 93.44 132 ILE A N 1
ATOM 1076 C CA . ILE A 1 132 ? 4.216 -8.788 -8.709 1.00 93.44 132 ILE A CA 1
ATOM 1077 C C . ILE A 1 132 ? 4.316 -8.288 -10.155 1.00 93.44 132 ILE A C 1
ATOM 1079 O O . ILE A 1 132 ? 5.364 -8.419 -10.793 1.00 93.44 132 ILE A O 1
ATOM 1083 N N . TRP A 1 133 ? 3.241 -7.688 -10.669 1.00 93.94 133 TRP A N 1
ATOM 1084 C CA . TRP A 1 133 ? 3.176 -7.265 -12.068 1.00 93.94 133 TRP A CA 1
ATOM 1085 C C . TRP A 1 133 ? 4.025 -6.021 -12.353 1.00 93.94 133 TRP A C 1
ATOM 1087 O O . TRP A 1 133 ? 4.624 -5.926 -13.425 1.00 93.94 133 TRP A O 1
ATOM 1097 N N . THR A 1 134 ? 4.143 -5.091 -11.400 1.00 93.69 134 THR A N 1
ATOM 1098 C CA . THR A 1 134 ? 4.996 -3.899 -11.560 1.00 93.69 134 THR A CA 1
ATOM 1099 C C . THR A 1 134 ? 6.483 -4.231 -11.468 1.00 93.69 134 THR A C 1
ATOM 1101 O O . THR A 1 134 ? 7.266 -3.672 -12.238 1.00 93.69 134 THR A O 1
ATOM 1104 N N . ILE A 1 135 ? 6.885 -5.190 -10.623 1.00 93.62 135 ILE A N 1
ATOM 1105 C CA . ILE A 1 135 ? 8.260 -5.715 -10.614 1.00 93.62 135 ILE A CA 1
ATOM 1106 C C . ILE A 1 135 ? 8.587 -6.364 -11.964 1.00 93.62 135 ILE A C 1
ATOM 1108 O O . ILE A 1 135 ? 9.597 -6.014 -12.577 1.00 93.62 135 ILE A O 1
ATOM 1112 N N . ALA A 1 136 ? 7.723 -7.247 -12.470 1.00 93.00 136 ALA A N 1
ATOM 1113 C CA . ALA A 1 136 ? 7.929 -7.889 -13.768 1.00 93.00 136 ALA A CA 1
ATOM 1114 C C . ALA A 1 136 ? 8.029 -6.878 -14.919 1.00 93.00 136 ALA A C 1
ATOM 1116 O O . ALA A 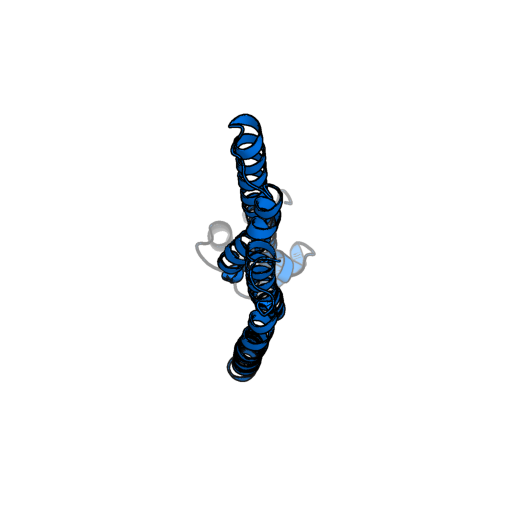1 136 ? 8.932 -6.971 -15.752 1.00 93.00 136 ALA A O 1
ATOM 1117 N N . LEU A 1 137 ? 7.151 -5.870 -14.927 1.00 92.50 137 LEU A N 1
ATOM 1118 C CA . LEU A 1 137 ? 7.180 -4.785 -15.906 1.00 92.50 137 LEU A CA 1
ATOM 1119 C C . LEU A 1 137 ? 8.483 -3.978 -15.827 1.00 92.50 137 LEU A C 1
ATOM 1121 O O . LEU A 1 137 ? 9.095 -3.711 -16.861 1.00 92.50 137 LEU A O 1
ATOM 1125 N N . SER A 1 138 ? 8.928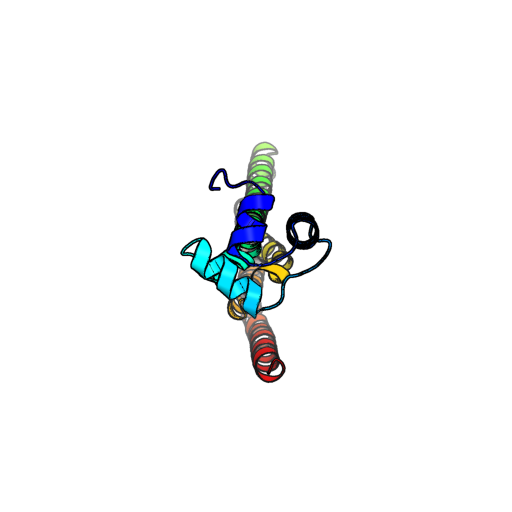 -3.621 -14.617 1.00 90.75 138 SER A N 1
ATOM 1126 C CA . SER A 1 138 ? 10.179 -2.878 -14.416 1.00 90.75 138 SER A CA 1
ATOM 1127 C C . SER A 1 138 ? 11.393 -3.637 -14.960 1.00 90.75 138 SER A C 1
ATOM 1129 O O . SER A 1 138 ? 12.210 -3.063 -15.677 1.00 90.75 138 SER A O 1
ATOM 1131 N N . LEU A 1 139 ? 11.469 -4.947 -14.704 1.00 90.19 139 LEU A N 1
ATOM 1132 C CA . LEU A 1 139 ? 12.551 -5.795 -15.195 1.00 90.19 139 LEU A CA 1
ATOM 1133 C C . LEU A 1 139 ? 12.507 -5.914 -16.719 1.00 90.19 139 LEU A C 1
ATOM 1135 O O . LEU A 1 139 ? 13.525 -5.711 -17.380 1.00 90.19 139 LEU A O 1
ATOM 1139 N N . HIS A 1 140 ? 11.329 -6.166 -17.289 1.00 89.88 140 HIS A N 1
ATOM 1140 C CA . HIS A 1 140 ? 11.164 -6.262 -18.736 1.00 89.88 140 HIS A CA 1
ATOM 1141 C C . HIS A 1 140 ? 11.630 -4.977 -19.444 1.00 89.88 140 HIS A C 1
ATOM 1143 O O . HIS A 1 140 ? 12.435 -5.042 -20.374 1.00 89.88 140 HIS A O 1
ATOM 1149 N N . LEU A 1 141 ? 11.211 -3.800 -18.975 1.00 88.31 141 LEU A N 1
ATOM 1150 C CA . LEU A 1 141 ? 11.560 -2.523 -19.612 1.00 88.31 141 LEU A CA 1
ATOM 1151 C C . LEU A 1 141 ? 13.044 -2.149 -19.485 1.00 88.31 141 LEU A C 1
ATOM 1153 O O . LEU A 1 141 ? 13.578 -1.466 -20.366 1.00 88.31 141 LEU A O 1
ATOM 1157 N N . THR A 1 142 ? 13.722 -2.622 -18.438 1.00 88.19 142 THR A N 1
ATOM 1158 C CA . THR A 1 142 ? 15.170 -2.439 -18.256 1.00 88.19 142 THR A CA 1
ATOM 1159 C C . THR A 1 142 ? 15.986 -3.255 -19.259 1.00 88.19 142 THR A C 1
ATOM 1161 O O . THR A 1 142 ? 17.001 -2.771 -19.772 1.00 88.19 142 THR A O 1
ATOM 1164 N N . PHE A 1 143 ? 15.542 -4.471 -19.582 1.00 85.94 143 PHE A N 1
ATOM 1165 C CA . PHE A 1 143 ? 16.249 -5.359 -20.508 1.00 85.94 143 PHE A CA 1
ATOM 1166 C C . PHE A 1 143 ? 15.753 -5.278 -21.956 1.00 85.94 143 PHE A C 1
ATOM 1168 O O . PHE A 1 143 ? 16.461 -5.725 -22.853 1.00 85.94 143 PHE A O 1
ATOM 1175 N N . TYR A 1 144 ? 14.597 -4.672 -22.227 1.00 82.38 144 TYR A N 1
ATOM 1176 C CA . TYR A 1 144 ? 14.099 -4.466 -23.589 1.00 82.38 144 TYR A CA 1
ATOM 1177 C C . TYR A 1 144 ? 14.943 -3.422 -24.350 1.00 82.38 144 TYR A C 1
ATOM 1179 O O . TYR A 1 144 ? 15.176 -2.343 -23.806 1.00 82.38 144 TYR A O 1
ATOM 1187 N N . PRO A 1 145 ? 15.373 -3.619 -25.610 1.00 75.56 145 PRO A N 1
ATOM 1188 C CA . PRO A 1 145 ? 15.276 -4.813 -26.453 1.00 75.56 145 PRO A CA 1
ATOM 1189 C C . PRO A 1 145 ? 16.546 -5.690 -26.407 1.00 75.56 145 PRO A C 1
ATOM 1191 O O . PRO A 1 145 ? 16.757 -6.506 -27.288 1.00 75.56 145 PRO A O 1
ATOM 1194 N N . ARG A 1 146 ? 17.440 -5.513 -25.422 1.00 79.88 146 ARG A N 1
ATOM 1195 C CA . ARG A 1 146 ? 18.716 -6.254 -25.338 1.00 79.88 146 ARG A CA 1
ATOM 1196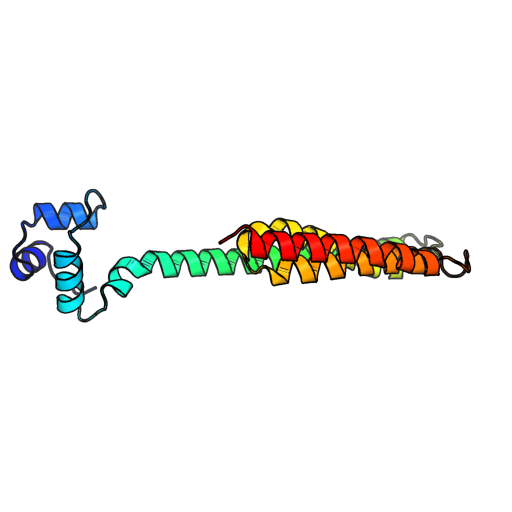 C C . ARG A 1 146 ? 18.530 -7.770 -25.226 1.00 79.88 146 ARG A C 1
ATOM 1198 O O . ARG A 1 146 ? 19.438 -8.509 -25.584 1.00 79.88 146 ARG A O 1
ATOM 1205 N N . VAL A 1 147 ? 17.399 -8.221 -24.680 1.00 82.88 147 VAL A N 1
ATOM 1206 C CA . VAL A 1 147 ? 17.082 -9.642 -24.506 1.00 82.88 147 VAL A CA 1
ATOM 1207 C C . VAL A 1 147 ? 15.657 -9.916 -24.992 1.00 82.88 147 VAL A C 1
ATOM 1209 O O . VAL A 1 147 ? 14.688 -9.612 -24.297 1.00 82.88 147 VAL A O 1
ATOM 1212 N N . ASP A 1 148 ? 15.532 -10.541 -26.165 1.00 74.62 148 ASP A N 1
ATOM 1213 C CA . ASP A 1 148 ? 14.250 -10.768 -26.858 1.00 74.62 148 ASP A CA 1
ATOM 1214 C C . ASP A 1 148 ? 13.249 -11.635 -26.074 1.00 74.62 148 ASP A C 1
ATOM 1216 O O . ASP A 1 148 ? 12.035 -11.514 -26.229 1.00 74.62 148 ASP A O 1
ATOM 1220 N N . LYS A 1 149 ? 13.736 -12.520 -25.197 1.00 85.00 149 LYS A N 1
ATOM 1221 C CA . LYS A 1 149 ? 12.908 -13.498 -24.464 1.00 85.00 149 LYS A CA 1
ATOM 1222 C C . LYS A 1 149 ? 12.526 -13.069 -23.043 1.00 85.00 149 LYS A C 1
ATOM 1224 O O . LYS A 1 149 ? 12.006 -13.880 -22.282 1.00 85.00 149 LYS A O 1
ATOM 1229 N N . MET A 1 150 ? 12.732 -11.804 -22.670 1.00 83.81 150 MET A N 1
ATOM 1230 C CA . MET A 1 150 ? 12.421 -11.314 -21.313 1.00 83.81 150 MET A CA 1
ATOM 1231 C C . MET A 1 150 ? 10.933 -11.379 -20.940 1.00 83.81 150 MET A C 1
ATOM 1233 O O . MET A 1 150 ? 10.601 -11.392 -19.757 1.00 83.81 150 MET A O 1
ATOM 1237 N N . TRP A 1 151 ? 10.032 -11.514 -21.917 1.00 85.88 151 TRP A N 1
ATOM 1238 C CA . TRP A 1 151 ? 8.607 -11.758 -21.673 1.00 85.88 151 TRP A CA 1
ATOM 1239 C C . TRP A 1 151 ? 8.337 -13.045 -20.867 1.00 85.88 151 TRP A C 1
ATOM 1241 O O . TRP A 1 151 ? 7.300 -13.153 -20.214 1.00 85.88 151 TRP A O 1
ATOM 1251 N N . MET A 1 152 ? 9.278 -13.998 -20.834 1.00 87.75 152 MET A N 1
ATOM 1252 C CA . MET A 1 152 ? 9.168 -15.216 -20.022 1.00 87.75 152 MET A CA 1
ATOM 1253 C C . MET A 1 152 ? 9.060 -14.932 -18.514 1.00 87.75 152 MET A C 1
ATOM 1255 O O . MET A 1 152 ? 8.532 -15.766 -17.782 1.00 87.75 152 MET A O 1
ATOM 1259 N N . ILE A 1 153 ? 9.479 -13.751 -18.037 1.00 89.25 153 ILE A N 1
ATOM 1260 C CA . ILE A 1 153 ? 9.319 -13.345 -16.629 1.00 89.25 153 ILE A CA 1
ATOM 1261 C C . ILE A 1 153 ? 7.838 -13.361 -16.213 1.00 89.25 153 ILE A C 1
ATOM 1263 O O . ILE A 1 153 ? 7.524 -13.750 -15.089 1.00 89.25 153 ILE A O 1
ATOM 1267 N N . TYR A 1 154 ? 6.908 -13.034 -17.117 1.00 91.56 154 TYR A N 1
ATOM 1268 C CA . TYR A 1 154 ? 5.475 -13.072 -16.806 1.00 91.56 154 TYR A CA 1
ATOM 1269 C C . TYR A 1 154 ? 4.953 -14.490 -16.560 1.00 91.56 154 TYR A C 1
ATOM 1271 O O . TYR A 1 154 ? 4.003 -14.659 -15.800 1.00 91.56 154 TYR A O 1
ATOM 1279 N N . ILE A 1 155 ? 5.595 -15.516 -17.128 1.00 91.56 155 ILE A N 1
ATOM 1280 C CA . ILE A 1 155 ? 5.247 -16.914 -16.844 1.00 91.56 155 ILE A CA 1
ATOM 1281 C C . ILE A 1 155 ? 5.528 -17.235 -15.371 1.00 91.56 155 ILE A C 1
ATOM 1283 O O . ILE A 1 155 ? 4.752 -17.955 -14.756 1.00 91.56 155 ILE A O 1
ATOM 1287 N N . VAL A 1 156 ? 6.575 -16.648 -14.777 1.00 91.00 156 VAL A N 1
ATOM 1288 C CA . VAL A 1 156 ? 6.901 -16.789 -13.343 1.00 91.00 156 VAL A CA 1
ATOM 1289 C C . VAL A 1 156 ? 5.912 -16.020 -12.455 1.00 91.00 156 VAL A C 1
ATOM 1291 O O . VAL A 1 156 ? 5.634 -16.435 -11.330 1.00 91.00 156 VAL A O 1
ATOM 1294 N N . CYS A 1 157 ? 5.315 -14.934 -12.950 1.00 91.75 157 CYS A N 1
ATOM 1295 C CA . CYS A 1 157 ? 4.299 -14.179 -12.209 1.00 91.75 157 CYS A CA 1
ATOM 1296 C C . CYS A 1 157 ? 3.004 -14.969 -11.988 1.00 91.75 157 CYS A C 1
ATOM 1298 O O . CYS A 1 157 ? 2.352 -14.784 -10.963 1.00 91.75 157 CYS A O 1
ATOM 1300 N N . ILE A 1 158 ? 2.639 -15.859 -12.914 1.00 91.44 158 ILE A N 1
ATOM 1301 C CA . ILE A 1 158 ? 1.415 -16.671 -12.834 1.00 91.44 158 ILE A CA 1
ATOM 1302 C C . ILE A 1 158 ? 1.394 -17.567 -11.578 1.00 91.44 158 ILE A C 1
ATOM 1304 O O . ILE A 1 158 ? 0.456 -17.438 -10.788 1.00 91.44 158 ILE A O 1
ATOM 1308 N N . PRO A 1 159 ? 2.393 -18.437 -11.315 1.00 93.81 159 PRO A N 1
ATOM 1309 C CA . PRO A 1 159 ? 2.404 -19.250 -10.104 1.00 93.81 159 PRO A CA 1
ATOM 1310 C C . PRO A 1 159 ? 2.518 -18.399 -8.833 1.00 93.81 159 PRO A C 1
ATOM 1312 O O . PRO A 1 159 ? 1.871 -18.719 -7.840 1.00 93.81 159 PRO A O 1
ATOM 1315 N N . LEU A 1 160 ? 3.255 -17.280 -8.856 1.00 92.06 160 LEU A N 1
ATOM 1316 C CA . LEU A 1 160 ? 3.311 -16.353 -7.716 1.00 92.06 160 LEU A CA 1
ATOM 1317 C C . LEU A 1 160 ? 1.932 -15.753 -7.391 1.00 92.06 160 LEU A C 1
ATOM 1319 O O . LEU A 1 160 ? 1.546 -15.681 -6.222 1.00 92.06 160 LEU A O 1
ATOM 1323 N N . GLN A 1 161 ? 1.157 -15.384 -8.414 1.00 93.25 161 GLN A N 1
ATOM 1324 C CA . GLN A 1 161 ? -0.212 -14.900 -8.247 1.00 93.25 161 GLN A CA 1
ATOM 1325 C C . GLN A 1 161 ? -1.133 -15.990 -7.679 1.00 93.25 161 GLN A C 1
ATOM 1327 O O . GLN A 1 161 ? -1.953 -15.712 -6.802 1.00 93.25 161 GLN A O 1
ATOM 1332 N N . LEU A 1 162 ? -0.985 -17.237 -8.136 1.00 92.69 162 LEU A N 1
ATOM 1333 C CA . LEU A 1 162 ? -1.748 -18.375 -7.615 1.00 92.69 162 LEU A CA 1
ATOM 1334 C C . LEU A 1 162 ? -1.430 -18.662 -6.143 1.00 92.69 162 LEU A C 1
ATOM 1336 O O . LEU A 1 162 ? -2.345 -18.968 -5.376 1.00 92.69 162 LEU A O 1
ATOM 1340 N N . ILE A 1 163 ? -0.170 -18.515 -5.722 1.00 92.31 163 ILE A N 1
ATOM 1341 C CA . ILE A 1 163 ? 0.226 -18.641 -4.310 1.00 92.31 163 ILE A CA 1
ATOM 1342 C C . ILE A 1 163 ? -0.469 -17.565 -3.464 1.00 92.31 163 ILE A C 1
ATOM 1344 O O . ILE A 1 163 ? -1.056 -17.893 -2.431 1.00 92.31 163 ILE A O 1
ATOM 1348 N N . LEU A 1 164 ? -0.472 -16.302 -3.910 1.00 89.19 164 LEU A N 1
ATOM 1349 C CA . LEU A 1 164 ? -1.180 -15.220 -3.210 1.00 89.19 164 LEU A CA 1
ATOM 1350 C C . LEU A 1 164 ? -2.691 -15.470 -3.111 1.00 89.19 164 LEU A C 1
ATOM 1352 O O . LEU A 1 164 ? -3.282 -15.258 -2.050 1.00 89.19 164 LEU A O 1
ATOM 1356 N N . LEU A 1 165 ? -3.317 -15.943 -4.192 1.00 90.19 165 LEU A N 1
ATOM 1357 C CA . LEU A 1 165 ? -4.738 -16.300 -4.199 1.00 90.19 165 LEU A CA 1
ATOM 1358 C C . LEU A 1 165 ? -5.035 -17.458 -3.239 1.00 90.19 165 LEU A C 1
ATOM 1360 O O . LEU A 1 165 ? -5.987 -17.382 -2.465 1.00 90.19 165 LEU A O 1
ATOM 1364 N N . SER A 1 166 ? -4.197 -18.494 -3.238 1.00 87.25 166 SER A N 1
ATOM 1365 C CA . SER A 1 166 ? -4.338 -19.651 -2.344 1.00 87.25 166 SER A CA 1
ATOM 1366 C C . SER A 1 166 ? -4.216 -19.239 -0.877 1.00 87.25 166 SER A C 1
ATOM 1368 O O . SER A 1 166 ? -5.036 -19.628 -0.045 1.00 87.25 166 SER A O 1
ATOM 1370 N N . TRP A 1 167 ? -3.244 -18.379 -0.564 1.00 87.38 167 TRP A N 1
ATOM 1371 C CA . TRP A 1 167 ? -3.083 -17.797 0.767 1.00 87.38 167 TRP A CA 1
ATOM 1372 C C . TRP A 1 167 ? -4.311 -16.989 1.200 1.00 87.38 167 TRP A C 1
ATOM 1374 O O . TRP A 1 167 ? -4.774 -17.111 2.335 1.00 87.38 167 TRP A O 1
ATOM 1384 N N . PHE A 1 168 ? -4.880 -16.187 0.297 1.00 86.75 168 PHE A N 1
ATOM 1385 C CA . PHE A 1 168 ? -6.104 -15.442 0.579 1.00 86.75 168 PHE A CA 1
ATOM 1386 C C . PHE A 1 168 ? -7.295 -16.362 0.860 1.00 86.75 168 PHE A C 1
ATOM 1388 O O . PHE A 1 168 ? -7.997 -16.142 1.848 1.00 86.75 168 PHE A O 1
ATOM 1395 N N . ILE A 1 169 ? -7.499 -17.404 0.047 1.00 86.25 169 ILE A N 1
ATOM 1396 C CA . ILE A 1 169 ? -8.566 -18.394 0.259 1.00 86.25 169 ILE A CA 1
ATOM 1397 C C . ILE A 1 169 ? -8.398 -19.060 1.631 1.00 86.25 169 ILE A C 1
ATOM 1399 O O . ILE A 1 169 ? -9.356 -19.129 2.404 1.00 86.25 169 ILE A O 1
ATOM 1403 N N . LEU A 1 170 ? -7.173 -19.462 1.985 1.00 85.31 170 LEU A N 1
ATOM 1404 C CA . LEU A 1 170 ? -6.863 -20.053 3.289 1.00 85.31 170 LEU A CA 1
ATOM 1405 C C . LEU A 1 170 ? -7.188 -19.090 4.439 1.00 85.31 170 LEU A C 1
ATOM 1407 O O . LEU A 1 170 ? -7.822 -19.475 5.422 1.00 85.31 170 LEU A O 1
ATOM 1411 N N . LYS A 1 171 ? -6.823 -17.813 4.302 1.00 82.00 171 LYS A N 1
ATOM 1412 C CA . LYS A 1 171 ? -7.098 -16.770 5.301 1.00 82.00 171 LYS A CA 1
ATOM 1413 C C . LYS A 1 171 ? -8.592 -16.475 5.463 1.00 82.00 171 LYS A C 1
ATOM 1415 O O . LYS A 1 171 ? -9.017 -16.086 6.551 1.00 82.00 171 LYS A O 1
ATOM 1420 N N . VAL A 1 172 ? -9.385 -16.642 4.403 1.00 82.44 172 VAL A N 1
ATOM 1421 C CA . VAL A 1 172 ? -10.852 -16.559 4.464 1.00 82.44 172 VAL A CA 1
ATOM 1422 C C . VAL A 1 172 ? -11.435 -17.776 5.187 1.00 82.44 172 VAL A C 1
ATOM 1424 O O . VAL A 1 172 ? -12.354 -17.606 5.983 1.00 82.44 172 VAL A O 1
ATOM 1427 N N . TYR A 1 173 ? -10.885 -18.971 4.961 1.00 81.75 173 TYR A N 1
ATOM 1428 C CA . TYR A 1 173 ? -11.401 -20.221 5.525 1.00 81.75 173 TYR A CA 1
ATOM 1429 C C . TYR A 1 173 ? -11.071 -20.412 7.019 1.00 81.75 173 TYR A C 1
ATOM 1431 O O . TYR A 1 173 ? -11.930 -20.842 7.782 1.00 81.75 173 TYR A O 1
ATOM 1439 N N . TYR A 1 174 ? -9.858 -20.053 7.459 1.00 72.75 174 TYR A N 1
ATOM 1440 C CA . TYR A 1 174 ? -9.383 -20.277 8.838 1.00 72.75 174 TYR A CA 1
ATOM 1441 C C . TYR A 1 174 ? -9.789 -19.206 9.859 1.00 72.75 174 TYR A C 1
ATOM 1443 O O . TYR A 1 174 ? -9.592 -19.401 11.054 1.00 72.75 174 TYR A O 1
ATOM 1451 N N . LYS A 1 175 ? -10.318 -18.057 9.424 1.00 58.28 175 LYS A N 1
ATOM 1452 C CA . LYS A 1 175 ? -10.656 -16.931 10.313 1.00 58.28 175 LYS A CA 1
ATOM 1453 C C . LYS A 1 175 ? -12.167 -16.838 10.573 1.00 58.28 175 LYS A C 1
ATOM 1455 O O . LYS A 1 175 ? -12.728 -15.741 10.481 1.00 58.28 175 LYS A O 1
ATOM 1460 N N . LYS A 1 176 ? -12.785 -18.000 10.810 1.00 48.50 176 LYS A N 1
ATOM 1461 C CA . LYS A 1 176 ? -14.178 -18.169 11.235 1.00 48.50 176 LYS A CA 1
ATOM 1462 C C . LYS A 1 176 ? -14.249 -18.221 12.755 1.00 48.50 176 LYS A C 1
ATOM 1464 O O . LYS A 1 176 ? -13.383 -18.907 13.337 1.00 48.50 176 LYS A O 1
#

Radius of gyration: 28.0 Å; chains: 1; bounding box: 58×43×72 Å

Foldseek 3Di:
DPPDDLVNVCVQLVHDSVVSVCCVVVVDPDDPVSLCSVCVVVVHHSCVVVCVVVVVLVVVLVVLVVVLVVVLVVLVVVLVVQLVVCVVVVPVDVCSVLSVLVSQLVSLVSVVVSVVRPPDLVNQLVSQLSNLVSVLVSVCVVCPPVPPPSVCSVVVSVVVSVVSVVVSVVVVVPPD

Secondary structure (DSSP, 8-state):
-----HHHHHHHHT--HHHHHHHHTTSSPPPHHHHHHHHHHHTS-HHHHHTHHHHHHHHHHHHHHHHHHHHHHHHHHHHHHHHHHHHHTT---S-TTHHHHHHHHHHHHHHHHTHHHH--HHHHHHHHHHHHHHHHHHHHHHHTTT-TTGGGHHHHHHHHHHHHHHHHHHHHHH--

Sequence (176 aa):
MNNLTQMELAVALNYSDKAISKWERGESLPDIYVLSLIADFYNITVNDLISDQLGENKKIYQAEKIISLLSTVVIYTIATISFVFLIISNFRVSRPWLVFIYALPFSAFVLIFFRKKWNSRLYELIIGTILIWTIALSLHLTFYPRVDKMWMIYIVCIPLQLILLSWFILKVYYKK